Protein AF-A0A9P5YET6-F1 (afdb_monomer_lite)

Secondary structure (DSSP, 8-state):
----PPP--GGG--TT--EEEEEEEEEEE-STT-EEEEEEEEEEEE------

Radius of gyration: 16.57 Å; chains: 1; bounding box: 49×20×40 Å

Structure (mmCIF, N/CA/C/O backbone):
data_AF-A0A9P5YET6-F1
#
_entry.id   AF-A0A9P5YET6-F1
#
loop_
_atom_site.group_PDB
_atom_site.id
_atom_site.type_symbol
_atom_site.label_atom_id
_atom_site.label_alt_id
_atom_site.label_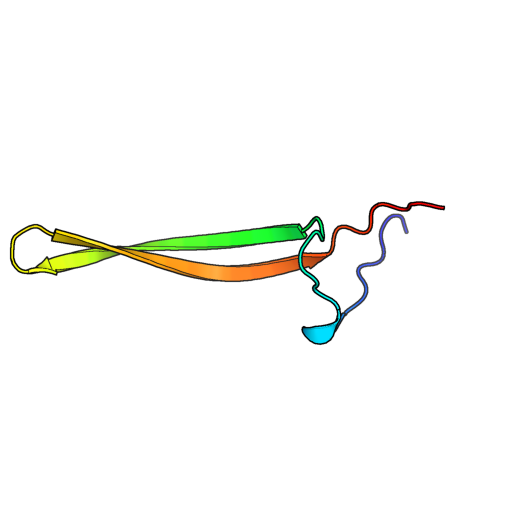comp_id
_atom_site.label_asym_id
_atom_site.label_entity_id
_atom_site.label_seq_id
_atom_site.pdbx_PDB_ins_code
_atom_site.Cartn_x
_atom_site.Cartn_y
_atom_site.Cartn_z
_atom_site.occupancy
_atom_site.B_iso_or_equiv
_atom_site.auth_seq_id
_atom_site.auth_comp_id
_atom_site.auth_asym_id
_atom_site.auth_atom_id
_atom_site.pdbx_PDB_model_num
ATOM 1 N N . THR A 1 1 ? 28.624 1.357 -8.397 1.00 42.78 1 THR A N 1
ATOM 2 C CA . THR A 1 1 ? 28.046 0.372 -7.455 1.00 42.78 1 THR A CA 1
ATOM 3 C C . THR A 1 1 ? 26.783 -0.171 -8.086 1.00 42.78 1 THR A C 1
ATOM 5 O O . THR A 1 1 ? 26.066 0.631 -8.674 1.00 42.78 1 THR A O 1
ATOM 8 N N . PRO A 1 2 ? 26.544 -1.492 -8.087 1.00 46.56 2 PRO A N 1
ATOM 9 C CA . PRO A 1 2 ? 25.378 -2.049 -8.759 1.00 46.56 2 PRO A CA 1
ATOM 10 C C . PRO A 1 2 ? 24.122 -1.553 -8.027 1.00 46.56 2 PRO A C 1
ATOM 12 O O . PRO A 1 2 ? 24.021 -1.712 -6.814 1.00 46.56 2 PRO A O 1
ATOM 15 N N . ASN A 1 3 ? 23.228 -0.908 -8.778 1.00 58.03 3 ASN A N 1
ATOM 16 C CA . ASN A 1 3 ? 21.935 -0.340 -8.373 1.00 58.03 3 ASN A CA 1
ATOM 17 C C . ASN A 1 3 ? 22.016 0.928 -7.502 1.00 58.03 3 ASN A C 1
ATOM 19 O O . ASN A 1 3 ? 21.765 0.912 -6.300 1.00 58.03 3 ASN A O 1
ATOM 23 N N . SER A 1 4 ? 22.333 2.067 -8.126 1.00 63.75 4 SER A N 1
ATOM 24 C CA . SER A 1 4 ? 22.082 3.377 -7.521 1.00 63.75 4 SER A CA 1
ATOM 25 C C . SER A 1 4 ? 20.580 3.665 -7.538 1.00 63.75 4 SER A C 1
ATOM 27 O O . SER A 1 4 ? 20.013 3.895 -8.606 1.00 63.75 4 SER A O 1
ATOM 29 N N . TYR A 1 5 ? 19.938 3.664 -6.371 1.00 66.56 5 TYR A N 1
ATOM 30 C CA . TYR A 1 5 ? 18.559 4.126 -6.236 1.00 66.56 5 TYR A CA 1
ATOM 31 C C . TYR A 1 5 ? 18.486 5.612 -6.584 1.00 66.56 5 TYR A C 1
ATOM 33 O O . TYR A 1 5 ? 19.215 6.429 -6.017 1.00 66.56 5 TYR A O 1
ATOM 41 N N . LYS A 1 6 ? 17.627 5.957 -7.544 1.00 76.31 6 LYS A N 1
ATOM 42 C CA . LYS A 1 6 ? 17.356 7.341 -7.924 1.00 76.31 6 LYS A CA 1
ATOM 43 C C . LYS A 1 6 ? 16.046 7.770 -7.287 1.00 76.31 6 LYS A C 1
ATOM 45 O O . LYS A 1 6 ? 15.029 7.104 -7.454 1.00 76.31 6 LYS A O 1
ATOM 50 N N . GLU A 1 7 ? 16.074 8.894 -6.584 1.00 79.00 7 GLU A N 1
ATOM 51 C CA . GLU A 1 7 ? 14.852 9.509 -6.086 1.00 79.00 7 GLU A CA 1
ATOM 52 C C . GLU A 1 7 ? 13.983 9.947 -7.274 1.00 79.00 7 GLU A C 1
ATOM 54 O O . GLU A 1 7 ? 14.445 10.637 -8.189 1.00 79.00 7 GLU A O 1
ATOM 59 N N . ILE A 1 8 ? 12.730 9.499 -7.276 1.00 80.50 8 ILE A N 1
ATOM 60 C CA . ILE A 1 8 ? 11.733 9.831 -8.292 1.00 80.50 8 ILE A CA 1
ATOM 61 C C . ILE A 1 8 ? 10.502 10.419 -7.614 1.00 80.50 8 ILE A C 1
ATOM 63 O O . ILE A 1 8 ? 10.102 9.994 -6.532 1.00 80.50 8 ILE A O 1
ATOM 67 N N . GLY A 1 9 ? 9.894 11.411 -8.262 1.00 80.44 9 GLY A N 1
ATOM 68 C CA . GLY A 1 9 ? 8.628 11.963 -7.796 1.00 80.44 9 GLY A CA 1
ATOM 69 C C . GLY A 1 9 ? 7.452 11.019 -8.089 1.00 80.44 9 GLY A C 1
ATOM 70 O O . GLY A 1 9 ? 7.550 10.186 -8.995 1.00 80.44 9 GLY A O 1
ATOM 71 N N . PRO A 1 10 ? 6.311 11.173 -7.394 1.00 79.00 10 PRO A N 1
ATOM 72 C CA . PRO A 1 10 ? 5.121 10.337 -7.587 1.00 79.00 10 PRO A CA 1
ATOM 73 C C . PRO A 1 10 ? 4.626 10.261 -9.040 1.00 79.00 10 PRO A C 1
ATOM 75 O O . PRO A 1 10 ? 4.079 9.247 -9.461 1.00 79.00 10 PRO A O 1
ATOM 78 N N . GLN A 1 11 ? 4.856 11.315 -9.825 1.00 81.38 11 GLN A N 1
ATOM 79 C CA . GLN A 1 11 ? 4.511 11.396 -11.246 1.00 81.38 11 GLN A CA 1
ATOM 80 C C . GLN A 1 11 ? 5.235 10.374 -12.139 1.00 81.38 11 GLN A C 1
ATOM 82 O O . GLN A 1 11 ? 4.847 10.196 -13.291 1.00 81.38 11 GLN A O 1
ATOM 87 N N . ALA A 1 12 ? 6.295 9.733 -11.640 1.00 83.12 12 ALA A N 1
ATOM 88 C CA . ALA A 1 12 ? 7.025 8.705 -12.375 1.00 83.12 12 ALA A CA 1
ATOM 89 C C . ALA A 1 12 ? 6.301 7.347 -12.387 1.00 83.12 12 ALA A C 1
ATOM 91 O O . ALA A 1 12 ? 6.604 6.515 -13.237 1.00 83.12 12 ALA A O 1
ATOM 92 N N . PHE A 1 13 ? 5.348 7.122 -11.477 1.00 85.56 13 PHE A N 1
ATOM 93 C CA . PHE A 1 13 ? 4.575 5.885 -11.430 1.00 85.56 13 PHE A CA 1
ATOM 94 C C . PHE A 1 13 ? 3.397 5.940 -12.403 1.00 85.56 13 PHE A C 1
ATOM 96 O O . PHE A 1 13 ? 2.581 6.862 -12.376 1.00 85.56 13 PHE A O 1
ATOM 103 N N . GLN A 1 14 ? 3.283 4.914 -13.239 1.00 87.38 14 GLN A N 1
ATOM 104 C CA . GLN A 1 14 ? 2.212 4.747 -14.213 1.00 87.38 14 GLN A CA 1
ATOM 105 C C . GLN A 1 14 ? 1.576 3.361 -14.102 1.00 87.38 14 GLN A C 1
ATOM 107 O O . GLN A 1 14 ? 2.196 2.388 -13.667 1.00 87.38 14 GLN A O 1
ATOM 112 N N . ILE A 1 15 ? 0.314 3.264 -14.522 1.00 88.81 15 ILE A N 1
ATOM 113 C CA . ILE A 1 15 ? -0.384 1.980 -14.627 1.00 88.81 15 ILE A CA 1
ATOM 114 C C . ILE A 1 15 ? 0.414 1.066 -15.564 1.00 88.81 15 ILE A C 1
ATOM 116 O O . ILE A 1 15 ? 0.805 1.473 -16.654 1.00 88.81 15 ILE A O 1
ATOM 120 N N . GLY A 1 16 ? 0.650 -0.172 -15.129 1.00 87.81 16 GLY A N 1
ATOM 121 C CA . GLY A 1 16 ? 1.462 -1.149 -15.858 1.00 87.81 16 GLY A CA 1
ATOM 122 C C . GLY A 1 16 ? 2.939 -1.164 -15.459 1.00 87.81 16 GLY A C 1
ATOM 123 O O . GLY A 1 16 ? 3.668 -2.047 -15.902 1.00 87.81 16 GLY A O 1
ATOM 124 N N . ASN A 1 17 ? 3.393 -0.244 -14.602 1.00 87.75 17 ASN A N 1
ATOM 125 C CA . ASN A 1 17 ? 4.717 -0.350 -14.002 1.00 87.75 17 ASN A CA 1
ATOM 126 C C . ASN A 1 17 ? 4.812 -1.533 -13.037 1.00 87.75 17 ASN A C 1
ATOM 128 O O . ASN A 1 17 ? 3.879 -1.837 -12.291 1.00 87.75 17 ASN A O 1
ATOM 132 N N . ILE A 1 18 ? 5.989 -2.153 -13.023 1.00 90.56 18 ILE A N 1
ATOM 133 C CA . ILE A 1 18 ? 6.362 -3.134 -12.014 1.00 90.56 18 ILE A CA 1
ATOM 134 C C . ILE A 1 18 ? 7.011 -2.365 -10.869 1.00 90.56 18 ILE A C 1
ATOM 136 O O . ILE A 1 18 ? 7.909 -1.552 -11.080 1.00 90.56 18 ILE A O 1
ATOM 140 N N . VAL A 1 19 ? 6.528 -2.596 -9.654 1.00 91.38 19 VAL A N 1
ATOM 141 C CA . VAL A 1 19 ? 6.998 -1.901 -8.459 1.00 91.38 19 VAL A CA 1
ATOM 142 C C . VAL A 1 19 ? 7.258 -2.900 -7.343 1.00 91.38 19 VAL A C 1
ATOM 144 O O . VAL A 1 19 ? 6.568 -3.914 -7.232 1.00 91.38 19 VAL A O 1
ATOM 147 N N . GLU A 1 20 ? 8.231 -2.591 -6.499 1.00 92.62 20 GLU A N 1
ATOM 148 C CA . GLU A 1 20 ? 8.367 -3.201 -5.182 1.00 92.62 20 GLU A CA 1
ATOM 149 C C . GLU A 1 20 ? 7.678 -2.283 -4.169 1.00 92.62 20 GLU A C 1
ATOM 151 O O . GLU A 1 20 ? 7.906 -1.072 -4.172 1.00 92.62 20 GLU A O 1
ATOM 156 N N . ILE A 1 21 ? 6.799 -2.836 -3.329 1.00 93.38 21 ILE A N 1
ATOM 157 C CA . ILE A 1 21 ? 6.101 -2.079 -2.285 1.00 93.38 21 ILE A CA 1
ATOM 158 C C . ILE A 1 21 ? 6.329 -2.708 -0.920 1.00 93.38 21 ILE A C 1
ATOM 160 O O . ILE A 1 21 ? 6.247 -3.926 -0.757 1.00 93.38 21 ILE A O 1
ATOM 164 N N . GLN A 1 22 ? 6.531 -1.858 0.080 1.00 96.50 22 GLN A N 1
ATOM 165 C CA . GLN A 1 22 ? 6.458 -2.243 1.479 1.00 96.50 22 GLN A CA 1
ATOM 166 C C . GLN A 1 22 ? 5.146 -1.725 2.055 1.00 96.50 22 GLN A C 1
ATOM 168 O O . GLN A 1 22 ? 4.863 -0.523 2.027 1.00 96.50 22 GLN A O 1
ATOM 173 N N . VAL A 1 23 ? 4.338 -2.639 2.586 1.00 97.06 23 VAL A N 1
ATOM 174 C CA . VAL A 1 23 ? 3.034 -2.323 3.168 1.00 97.06 23 VAL A CA 1
ATOM 175 C C . VAL A 1 23 ? 2.912 -2.896 4.572 1.00 97.06 23 VAL A C 1
ATOM 177 O O . VAL A 1 23 ? 3.362 -4.005 4.851 1.00 97.06 23 VAL A O 1
ATOM 180 N N . LEU A 1 24 ? 2.252 -2.142 5.446 1.00 97.50 24 LEU A N 1
ATOM 181 C CA . LEU A 1 24 ? 1.808 -2.601 6.755 1.00 97.50 24 LEU A CA 1
ATOM 182 C C . LEU A 1 24 ? 0.295 -2.830 6.710 1.00 97.50 24 LEU A C 1
ATOM 184 O O . LEU A 1 24 ? -0.462 -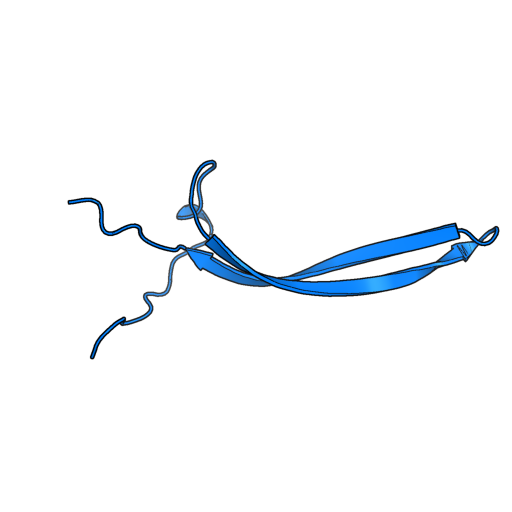1.939 6.323 1.00 97.50 24 LEU A O 1
ATOM 188 N N . PHE A 1 25 ? -0.148 -4.008 7.143 1.00 97.25 25 PHE A N 1
ATOM 189 C CA . PHE A 1 25 ? -1.565 -4.309 7.325 1.00 97.25 25 PHE A CA 1
ATOM 190 C C . PHE A 1 25 ? -1.937 -4.151 8.795 1.00 97.25 25 PHE A C 1
ATOM 192 O O . PHE A 1 25 ? -1.378 -4.818 9.663 1.00 97.25 25 PHE A O 1
ATOM 199 N N . VAL A 1 26 ? -2.902 -3.278 9.067 1.00 97.25 26 VAL A N 1
ATOM 200 C CA . VAL A 1 26 ? -3.455 -3.067 10.405 1.00 97.25 26 VAL A CA 1
ATOM 201 C C . VAL A 1 26 ? -4.893 -3.557 10.406 1.00 97.25 26 VAL A C 1
ATOM 203 O O . VAL A 1 26 ? -5.723 -3.064 9.644 1.00 97.25 26 VAL A O 1
ATOM 206 N N . VAL A 1 27 ? -5.198 -4.527 11.26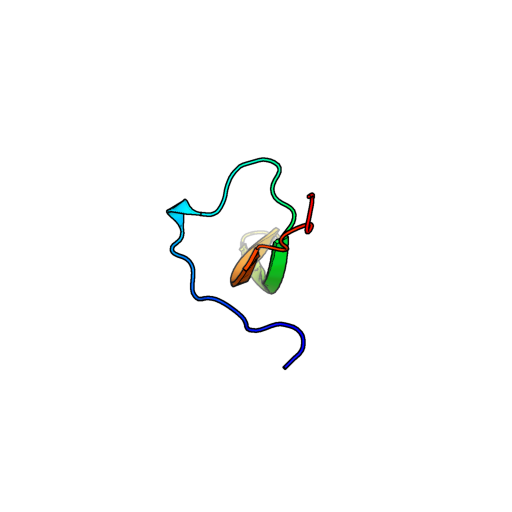1 1.00 96.88 27 VAL A N 1
ATOM 207 C CA . VAL A 1 27 ? -6.567 -5.009 11.460 1.00 96.88 27 VAL A CA 1
ATOM 208 C C . VAL A 1 27 ? -7.149 -4.293 12.667 1.00 96.88 27 VAL A C 1
ATOM 210 O O . VAL A 1 27 ? -6.613 -4.399 13.768 1.00 96.88 27 VAL A O 1
ATOM 213 N N . VAL A 1 28 ? -8.240 -3.558 12.460 1.00 96.38 28 VAL A N 1
ATOM 214 C CA . VAL A 1 28 ? -8.959 -2.871 13.535 1.00 96.38 28 VAL A CA 1
ATOM 215 C C . VAL A 1 28 ? -10.340 -3.497 13.732 1.00 96.38 28 VAL A C 1
ATOM 217 O O . VAL A 1 28 ? -11.042 -3.750 12.744 1.00 96.38 28 VAL A O 1
ATOM 220 N N . PRO A 1 29 ? -10.756 -3.758 14.980 1.00 95.88 29 PRO A N 1
ATOM 221 C CA . PRO A 1 29 ? -12.109 -4.212 15.255 1.00 95.88 29 PRO A CA 1
ATOM 222 C C . PRO A 1 29 ? -13.113 -3.086 14.986 1.00 95.88 29 PRO A C 1
ATOM 224 O O . PRO A 1 29 ? -12.849 -1.908 15.237 1.00 95.88 29 PRO A O 1
ATOM 227 N N . LEU A 1 30 ? -14.280 -3.462 14.480 1.00 95.12 30 LEU A N 1
ATOM 228 C CA . LEU A 1 30 ? -15.453 -2.613 14.325 1.00 95.12 30 LEU A CA 1
ATOM 229 C C . LEU A 1 30 ? -16.578 -3.120 15.240 1.00 95.12 30 LEU A C 1
ATOM 231 O O . LEU A 1 30 ? -16.466 -4.158 15.890 1.00 95.12 30 LEU A O 1
ATOM 235 N N . LYS A 1 31 ? -17.691 -2.380 15.281 1.00 94.31 31 LYS A N 1
ATOM 236 C CA . LYS A 1 31 ? -18.930 -2.858 15.910 1.00 94.31 31 LYS A CA 1
ATOM 237 C C . LYS A 1 31 ? -19.440 -4.122 15.201 1.00 94.31 31 LYS A C 1
ATOM 239 O O . LYS A 1 31 ? -19.151 -4.334 14.023 1.00 94.31 31 LYS A O 1
ATOM 244 N N . ASP A 1 32 ? -20.226 -4.916 15.922 1.00 93.81 32 ASP A N 1
ATOM 245 C CA . ASP A 1 32 ? -20.894 -6.126 15.419 1.00 93.81 32 ASP A CA 1
ATOM 246 C C . ASP A 1 32 ? -19.927 -7.213 14.915 1.00 93.81 32 ASP A C 1
ATOM 248 O O . ASP A 1 32 ? -20.162 -7.809 13.867 1.00 93.81 32 ASP A O 1
ATOM 252 N N . GLU A 1 33 ? -18.808 -7.429 15.621 1.00 90.69 33 GLU A N 1
ATOM 253 C CA . GLU A 1 33 ? -17.788 -8.455 15.303 1.00 90.69 33 GLU A CA 1
ATOM 254 C C . GLU A 1 33 ? -17.148 -8.326 13.911 1.00 90.69 33 GLU A C 1
ATOM 256 O O . GLU A 1 33 ? -16.455 -9.220 13.423 1.00 90.69 33 GLU A O 1
ATOM 261 N N . LYS A 1 34 ? -17.335 -7.180 13.258 1.00 95.00 34 LYS A N 1
ATOM 262 C CA . LYS A 1 34 ? -16.692 -6.879 11.983 1.00 95.00 34 LYS A CA 1
ATOM 263 C C . LYS A 1 34 ? -15.255 -6.441 12.228 1.00 95.00 34 LYS A C 1
ATOM 265 O O . LYS A 1 34 ? -14.931 -5.842 13.249 1.00 95.00 34 LYS A O 1
ATOM 270 N N . VAL A 1 35 ? -14.393 -6.667 11.246 1.00 96.56 35 VAL A N 1
ATOM 271 C CA . VAL A 1 35 ? -13.021 -6.152 11.237 1.00 96.56 35 VAL A CA 1
ATOM 272 C C . VAL A 1 35 ? -12.791 -5.331 9.979 1.00 96.56 35 VAL A C 1
ATOM 274 O O . VAL A 1 35 ? -13.342 -5.628 8.918 1.00 96.56 35 VAL A O 1
ATOM 277 N N . LYS A 1 36 ? -11.976 -4.285 10.089 1.00 96.88 36 LYS A N 1
ATOM 278 C CA . LYS A 1 36 ? -11.501 -3.513 8.942 1.00 96.88 36 LYS A CA 1
ATOM 279 C C . LYS A 1 36 ? -10.002 -3.700 8.815 1.00 96.88 36 LYS A C 1
ATOM 281 O O . LYS A 1 36 ? -9.267 -3.479 9.772 1.00 96.88 36 LYS A O 1
ATOM 286 N N . MET A 1 37 ? -9.555 -4.067 7.623 1.00 97.50 37 MET A N 1
ATOM 287 C CA . MET A 1 37 ? -8.140 -4.049 7.281 1.00 97.50 37 MET A CA 1
ATOM 288 C C . MET A 1 37 ? -7.787 -2.682 6.695 1.00 97.50 37 MET A C 1
ATOM 290 O O . MET A 1 37 ? -8.443 -2.202 5.770 1.00 97.50 37 MET A O 1
ATOM 294 N N . ILE A 1 38 ? -6.765 -2.052 7.257 1.00 97.38 38 ILE A N 1
ATOM 295 C CA . ILE A 1 38 ? -6.166 -0.8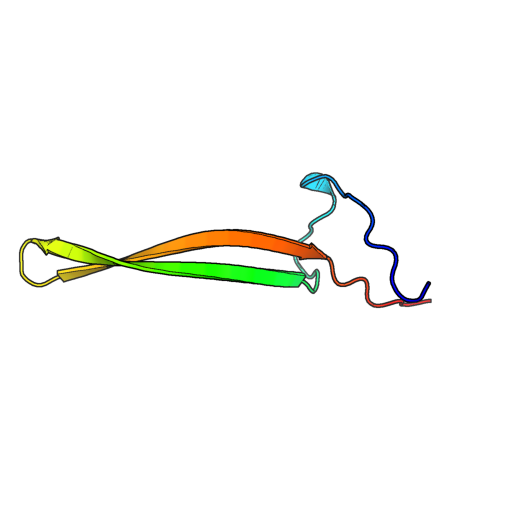15 6.770 1.00 97.38 38 ILE A CA 1
ATOM 296 C C . ILE A 1 38 ? -4.802 -1.187 6.198 1.00 97.38 38 ILE A C 1
ATOM 298 O O . ILE A 1 38 ? -3.974 -1.767 6.898 1.00 97.38 38 ILE A O 1
ATOM 302 N N . THR A 1 39 ? -4.568 -0.853 4.934 1.00 96.69 39 THR A N 1
ATOM 303 C CA . THR A 1 39 ? -3.260 -1.010 4.294 1.00 96.69 39 THR A CA 1
ATOM 304 C C . THR A 1 39 ? -2.545 0.330 4.311 1.00 96.69 39 THR A C 1
ATOM 306 O O . THR A 1 39 ? -3.055 1.315 3.777 1.00 96.69 39 THR A O 1
ATOM 309 N N . VAL A 1 40 ? -1.369 0.369 4.928 1.00 95.88 40 VAL A N 1
ATOM 310 C CA . VAL A 1 40 ? -0.503 1.548 4.976 1.00 95.88 40 VAL A CA 1
ATOM 311 C C . VAL A 1 40 ? 0.681 1.299 4.053 1.00 95.88 40 VAL A C 1
ATOM 313 O O . VAL A 1 40 ? 1.465 0.381 4.287 1.00 95.88 40 VAL A O 1
ATOM 316 N N . LEU A 1 41 ? 0.810 2.110 3.005 1.00 94.56 41 LEU A N 1
ATOM 317 C CA . LEU A 1 41 ? 1.983 2.097 2.136 1.00 94.56 41 LEU A CA 1
ATOM 318 C C . LEU A 1 41 ? 3.149 2.772 2.865 1.00 94.56 41 LEU A C 1
ATOM 320 O O . LEU A 1 41 ? 3.054 3.947 3.211 1.00 94.56 41 LEU A O 1
ATOM 324 N N . GLN A 1 42 ? 4.225 2.028 3.117 1.00 94.12 42 GLN A N 1
ATOM 325 C CA . GLN A 1 42 ? 5.428 2.546 3.774 1.00 94.12 42 GLN A CA 1
ATOM 326 C C . GLN A 1 42 ? 6.467 3.004 2.752 1.00 94.12 42 GLN A C 1
ATOM 328 O O . GLN A 1 42 ? 7.067 4.063 2.913 1.00 94.12 42 GLN A O 1
ATOM 333 N N . SER A 1 43 ? 6.663 2.219 1.694 1.00 91.38 43 SER A N 1
ATOM 334 C CA . SER A 1 43 ? 7.568 2.557 0.602 1.00 91.38 43 SER A CA 1
ATOM 335 C C . SER A 1 43 ? 7.082 1.954 -0.711 1.00 91.38 43 SER A C 1
ATOM 337 O O . SER A 1 43 ? 6.369 0.946 -0.738 1.00 91.38 43 SER A O 1
ATOM 339 N N . ILE A 1 44 ? 7.453 2.612 -1.804 1.00 91.19 44 ILE A N 1
ATOM 340 C CA . ILE A 1 44 ? 7.229 2.150 -3.166 1.00 91.19 44 ILE A CA 1
ATOM 341 C C . ILE A 1 44 ? 8.478 2.456 -3.982 1.00 91.19 44 ILE A C 1
ATOM 343 O O . ILE A 1 44 ? 9.026 3.556 -3.917 1.00 91.19 44 ILE A O 1
ATOM 347 N N . MET A 1 45 ? 8.920 1.474 -4.750 1.00 89.81 45 MET A N 1
ATOM 348 C CA . MET A 1 45 ? 10.086 1.564 -5.606 1.00 89.81 45 MET A CA 1
ATOM 349 C C . MET A 1 45 ? 9.706 1.110 -7.004 1.00 89.81 45 MET A C 1
ATOM 351 O O . MET A 1 45 ? 9.193 0.010 -7.192 1.00 89.81 45 MET A O 1
ATOM 355 N N . LEU A 1 46 ? 9.963 1.964 -7.991 1.00 88.38 46 LEU A N 1
ATOM 356 C CA . LEU A 1 46 ? 9.793 1.595 -9.385 1.00 88.38 46 LEU A CA 1
ATOM 357 C C . LEU A 1 46 ? 10.894 0.610 -9.770 1.00 88.38 46 LEU A C 1
ATOM 359 O O . LEU A 1 46 ? 12.078 0.940 -9.706 1.00 88.38 46 LEU A O 1
ATOM 363 N N . LEU A 1 47 ? 10.499 -0.596 -10.168 1.00 87.25 47 LEU A N 1
ATOM 364 C CA . LEU A 1 47 ? 11.422 -1.558 -10.739 1.00 87.25 47 LEU A CA 1
ATOM 365 C C . LEU A 1 47 ? 11.535 -1.229 -12.223 1.00 87.25 47 LEU A C 1
ATOM 367 O O . LEU A 1 47 ? 10.689 -1.616 -13.030 1.00 87.25 47 LEU A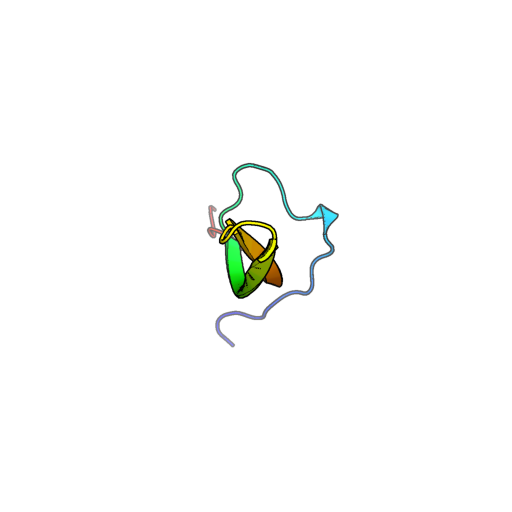 O 1
ATOM 371 N N . GLU A 1 48 ? 12.571 -0.474 -12.588 1.00 73.88 48 GLU A N 1
ATOM 372 C CA . GLU A 1 48 ? 12.958 -0.368 -13.991 1.00 73.88 48 GLU A CA 1
ATOM 373 C C . GLU A 1 48 ? 13.321 -1.772 -14.484 1.00 73.88 48 GLU A C 1
ATOM 375 O O . GLU A 1 48 ? 14.385 -2.314 -14.179 1.00 73.88 48 GLU A O 1
ATOM 380 N N . ALA A 1 49 ? 12.440 -2.368 -15.288 1.00 57.88 49 ALA A N 1
ATOM 381 C CA . ALA A 1 49 ? 12.902 -3.332 -16.263 1.00 57.88 49 ALA A CA 1
ATOM 382 C C . ALA A 1 49 ? 13.833 -2.542 -17.183 1.00 57.88 49 ALA A C 1
ATOM 384 O O . ALA A 1 49 ? 13.372 -1.672 -17.918 1.00 57.88 49 ALA A O 1
ATOM 385 N N . GLN A 1 50 ? 15.137 -2.799 -17.100 1.00 53.69 50 GLN A N 1
ATOM 386 C CA . GLN A 1 50 ? 16.116 -2.355 -18.089 1.00 53.69 50 GLN A CA 1
ATOM 387 C C . GLN A 1 50 ? 15.720 -2.960 -19.447 1.00 53.69 50 GLN A C 1
ATOM 389 O O . GLN A 1 50 ? 16.249 -3.981 -19.877 1.00 53.69 50 GLN A O 1
ATOM 394 N N . SER A 1 51 ? 14.719 -2.374 -20.098 1.00 43.59 51 SER A N 1
ATOM 395 C CA . SER A 1 51 ? 14.302 -2.702 -21.448 1.00 43.59 51 SER A CA 1
ATOM 396 C C . SER A 1 51 ? 14.886 -1.650 -22.376 1.00 43.59 51 SER A C 1
ATOM 398 O O . SER A 1 51 ? 14.179 -0.743 -22.796 1.00 43.59 51 SER A O 1
ATOM 400 N N . LYS A 1 52 ? 16.169 -1.876 -22.673 1.00 38.69 52 LYS A N 1
ATOM 401 C CA . LYS A 1 52 ? 16.883 -1.573 -23.920 1.00 38.69 52 LYS A CA 1
ATOM 402 C C . LYS A 1 52 ? 17.002 -0.117 -24.378 1.00 38.69 52 LYS A C 1
ATOM 404 O O . LYS A 1 52 ? 15.986 0.482 -24.781 1.00 38.69 5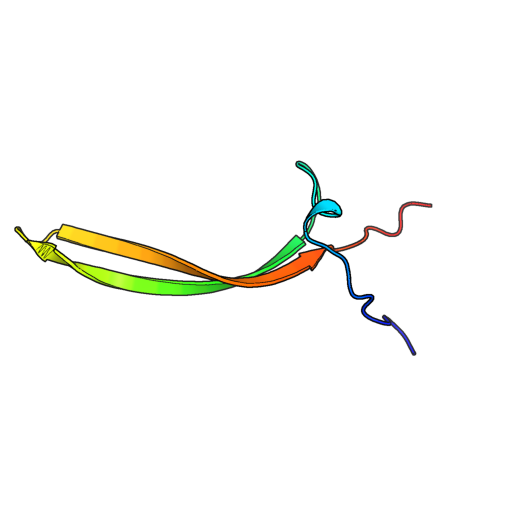2 LYS A O 1
#

Foldseek 3Di:
DPDDADDDDPVVDDPPFDKDWDWDWDWDADPPRDIDIDIDTPDIGTDPPPPD

Organism: NCBI:txid64659

Sequence (52 aa):
TPNSYKEIGPQAFQIGNIVEIQVLFVVVPLKDEKVKMITVLQSIMLLEAQSK

pLDDT: mean 84.07, std 16.13, range [38.69, 97.5]